Protein AF-A0A2K9NFL4-F1 (afdb_monomer_lite)

Structure (mmCIF, N/CA/C/O backbone):
data_AF-A0A2K9NFL4-F1
#
_entry.id   AF-A0A2K9NFL4-F1
#
loop_
_atom_site.group_PDB
_atom_site.id
_atom_site.type_symbol
_atom_site.label_atom_id
_atom_site.label_alt_id
_atom_site.label_comp_id
_atom_site.label_asym_id
_atom_site.label_entity_id
_atom_site.label_seq_id
_atom_site.pdbx_PDB_ins_code
_atom_site.Cartn_x
_atom_site.Cartn_y
_atom_site.Cartn_z
_atom_site.occupancy
_atom_site.B_iso_or_equiv
_atom_site.auth_seq_id
_atom_site.auth_comp_id
_atom_site.auth_asym_id
_atom_site.auth_atom_id
_atom_site.pdbx_PDB_model_num
ATOM 1 N N . MET A 1 1 ? -10.834 -1.600 -1.214 1.00 86.19 1 MET A N 1
ATOM 2 C CA . MET A 1 1 ? -9.969 -2.648 -1.806 1.00 86.19 1 MET A CA 1
ATOM 3 C C . MET A 1 1 ? -9.780 -2.483 -3.307 1.00 86.19 1 MET A C 1
ATOM 5 O O . MET A 1 1 ? -8.636 -2.495 -3.731 1.00 86.19 1 MET A O 1
ATOM 9 N N . GLY A 1 2 ? -10.843 -2.267 -4.099 1.00 94.31 2 GLY A N 1
ATOM 10 C CA . GLY A 1 2 ? -10.726 -2.120 -5.562 1.00 94.31 2 GLY A CA 1
ATOM 11 C C . GLY A 1 2 ? -9.694 -1.081 -6.021 1.00 94.31 2 GLY A C 1
ATOM 12 O O . GLY A 1 2 ? -8.805 -1.416 -6.790 1.00 94.31 2 GLY A O 1
ATOM 13 N N . VAL A 1 3 ? -9.733 0.141 -5.474 1.00 95.69 3 VAL A N 1
ATOM 14 C CA . VAL A 1 3 ? -8.771 1.205 -5.834 1.00 95.69 3 VAL A CA 1
ATOM 15 C C . VAL A 1 3 ? -7.320 0.795 -5.553 1.00 95.69 3 VAL A C 1
ATOM 17 O O . VAL A 1 3 ? -6.470 0.928 -6.421 1.00 95.69 3 VAL A O 1
ATOM 20 N N . GLN A 1 4 ? -7.031 0.235 -4.375 1.00 96.19 4 GLN A N 1
ATOM 21 C CA . GLN A 1 4 ? -5.679 -0.214 -4.014 1.00 96.19 4 GLN A CA 1
ATOM 22 C C . GLN A 1 4 ? -5.169 -1.320 -4.952 1.00 96.19 4 GLN A C 1
ATOM 24 O O . GLN A 1 4 ? -4.003 -1.303 -5.337 1.00 96.19 4 GLN A O 1
ATOM 29 N N . ALA A 1 5 ? -6.042 -2.252 -5.346 1.00 97.56 5 ALA A N 1
ATOM 30 C CA . ALA A 1 5 ? -5.701 -3.305 -6.298 1.00 97.56 5 ALA A CA 1
ATOM 31 C C . ALA A 1 5 ? -5.395 -2.738 -7.694 1.00 97.56 5 ALA A C 1
ATOM 33 O O . ALA A 1 5 ? -4.414 -3.146 -8.310 1.00 97.56 5 ALA A O 1
ATOM 34 N N . VAL A 1 6 ? -6.181 -1.761 -8.159 1.00 98.12 6 VAL A N 1
ATOM 35 C CA . VAL A 1 6 ? -5.946 -1.066 -9.435 1.00 98.12 6 VAL A CA 1
ATOM 36 C C . VAL A 1 6 ? -4.619 -0.306 -9.414 1.00 98.12 6 VAL A C 1
ATOM 38 O O . VAL A 1 6 ? -3.839 -0.433 -10.353 1.00 98.12 6 VAL A O 1
ATOM 41 N N . LEU A 1 7 ? -4.325 0.428 -8.335 1.00 98.06 7 LEU A N 1
ATOM 42 C CA . LEU A 1 7 ? -3.049 1.135 -8.171 1.00 98.06 7 LEU A CA 1
ATOM 43 C C . LEU A 1 7 ? -1.863 0.161 -8.187 1.00 98.06 7 LEU A C 1
ATOM 45 O O . LEU A 1 7 ? -0.884 0.400 -8.885 1.00 98.06 7 LEU A O 1
ATOM 49 N N . PHE A 1 8 ? -1.964 -0.962 -7.471 1.00 98.12 8 PHE A N 1
ATOM 50 C CA . PHE A 1 8 ? -0.912 -1.977 -7.459 1.00 98.12 8 PHE A CA 1
ATOM 51 C C . PHE A 1 8 ? -0.698 -2.596 -8.846 1.00 98.12 8 PHE A C 1
ATOM 53 O O . PHE A 1 8 ? 0.428 -2.620 -9.334 1.00 98.12 8 PHE A O 1
ATOM 60 N N . ALA A 1 9 ? -1.769 -3.046 -9.505 1.00 98.31 9 ALA A N 1
ATOM 61 C CA . ALA A 1 9 ? -1.687 -3.657 -10.830 1.00 98.31 9 ALA A CA 1
ATOM 62 C C . ALA A 1 9 ? -1.142 -2.678 -11.882 1.00 98.31 9 ALA A C 1
ATOM 64 O O . ALA A 1 9 ? -0.254 -3.038 -12.651 1.00 98.31 9 ALA A O 1
ATOM 65 N N . GLY A 1 10 ? -1.614 -1.427 -11.874 1.00 97.94 10 GLY A N 1
ATOM 66 C CA . GLY A 1 10 ? -1.107 -0.373 -12.753 1.00 97.94 10 GLY A CA 1
ATOM 67 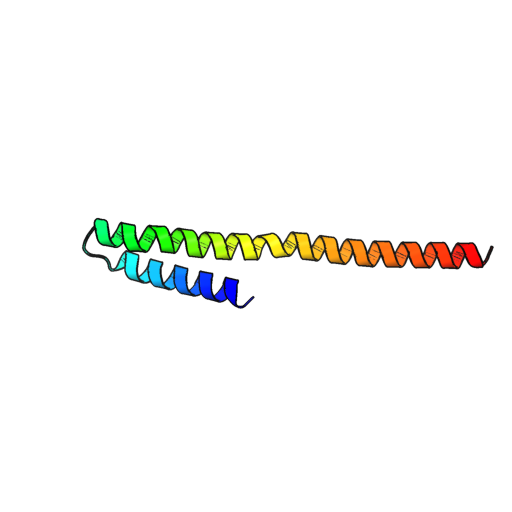C C . GLY A 1 10 ? 0.364 -0.048 -12.489 1.00 97.94 10 GLY A C 1
ATOM 68 O O . GLY A 1 10 ? 1.141 0.090 -13.430 1.00 97.94 10 GLY A O 1
ATOM 69 N N . GLY A 1 11 ? 0.773 0.005 -11.220 1.00 97.38 11 GLY A N 1
ATOM 70 C CA . GLY A 1 11 ? 2.167 0.210 -10.833 1.00 97.38 11 GLY A CA 1
ATOM 71 C C . GLY A 1 11 ? 3.088 -0.917 -11.305 1.00 97.38 11 GLY A C 1
ATOM 72 O O . GLY A 1 11 ? 4.135 -0.642 -11.885 1.00 97.38 11 GLY A O 1
ATOM 73 N N . VAL A 1 12 ? 2.678 -2.180 -11.130 1.00 98.12 12 VAL A N 1
ATOM 74 C CA . VAL A 1 12 ? 3.423 -3.353 -11.627 1.00 98.12 12 VAL A CA 1
ATOM 75 C C . VAL A 1 12 ? 3.515 -3.339 -13.153 1.00 98.12 12 VAL A C 1
ATOM 77 O O . VAL A 1 12 ? 4.580 -3.606 -13.702 1.00 98.12 12 VAL A O 1
ATOM 80 N N . TRP A 1 13 ? 2.429 -2.988 -13.843 1.00 97.88 13 TRP A N 1
ATOM 81 C CA . TRP A 1 13 ? 2.410 -2.896 -15.301 1.00 97.88 13 TRP A CA 1
ATOM 82 C C . TRP A 1 13 ? 3.386 -1.838 -15.834 1.00 97.88 13 TRP A C 1
ATOM 84 O O . TRP A 1 13 ? 4.188 -2.123 -16.721 1.00 97.88 13 TRP A O 1
ATOM 94 N N . LEU A 1 14 ? 3.374 -0.630 -15.262 1.00 96.81 14 LEU A N 1
ATOM 95 C CA . LEU A 1 14 ? 4.314 0.425 -15.650 1.00 96.81 14 LEU A CA 1
ATOM 96 C C . LEU A 1 14 ? 5.762 0.067 -15.296 1.00 96.81 14 LEU A C 1
ATOM 98 O O . LEU A 1 14 ? 6.662 0.349 -16.082 1.00 96.81 14 LEU A O 1
ATOM 102 N N . ALA A 1 15 ? 5.989 -0.600 -14.161 1.00 95.12 15 ALA A N 1
ATOM 103 C CA . ALA A 1 15 ? 7.310 -1.106 -13.796 1.00 95.12 15 ALA A CA 1
ATOM 104 C C . ALA A 1 15 ? 7.806 -2.172 -14.787 1.00 95.12 15 ALA A C 1
ATOM 106 O O . ALA A 1 15 ? 8.982 -2.187 -15.135 1.00 95.12 15 ALA A O 1
ATOM 107 N N . TRP A 1 16 ? 6.919 -3.032 -15.291 1.00 97.19 16 TRP A N 1
ATOM 108 C CA . TRP A 1 16 ? 7.271 -4.001 -16.328 1.00 97.19 16 TRP A CA 1
ATOM 109 C C . TRP A 1 16 ? 7.705 -3.307 -17.625 1.00 97.19 16 TRP A C 1
ATOM 111 O O . TRP A 1 16 ? 8.744 -3.642 -18.191 1.00 97.19 16 TRP A O 1
ATOM 121 N N . LEU A 1 17 ? 6.950 -2.295 -18.064 1.00 94.75 17 LEU A N 1
ATOM 122 C CA . LEU A 1 17 ? 7.292 -1.500 -19.248 1.00 94.75 17 LEU A CA 1
ATOM 123 C C . LEU A 1 17 ? 8.595 -0.707 -19.065 1.00 94.75 17 LEU A C 1
ATOM 125 O O . LEU A 1 17 ? 9.372 -0.590 -20.009 1.00 94.75 17 LEU A O 1
ATOM 129 N N . PHE A 1 18 ? 8.858 -0.205 -17.857 1.00 92.94 18 PHE A N 1
ATOM 130 C CA . PHE A 1 18 ? 10.091 0.500 -17.509 1.00 92.94 18 PHE A CA 1
ATOM 131 C C . PHE A 1 18 ? 11.347 -0.327 -17.815 1.00 92.94 18 PHE A C 1
ATOM 133 O O . PHE A 1 18 ? 12.278 0.191 -18.426 1.00 92.94 18 PHE A O 1
ATOM 140 N N . PHE A 1 19 ? 11.362 -1.615 -17.458 1.00 91.19 19 PHE A N 1
ATOM 141 C CA . PHE A 1 19 ? 12.512 -2.491 -17.722 1.00 91.19 19 PHE A CA 1
ATOM 142 C C . PHE A 1 19 ? 12.716 -2.813 -19.209 1.00 91.19 19 PHE A C 1
ATOM 144 O O . PHE A 1 19 ? 13.802 -3.241 -19.592 1.00 91.19 19 PHE A O 1
ATOM 151 N N . GLY A 1 20 ? 11.694 -2.610 -20.045 1.00 91.44 20 GLY A N 1
ATOM 152 C CA . GLY A 1 20 ? 11.776 -2.775 -21.498 1.00 91.44 20 GLY A CA 1
ATOM 153 C C . GLY A 1 20 ? 12.119 -1.494 -22.266 1.00 91.44 20 GLY A C 1
ATOM 154 O O . GLY A 1 20 ? 12.204 -1.535 -23.492 1.00 91.44 20 GLY A O 1
ATOM 155 N N . ALA A 1 21 ? 12.281 -0.353 -21.590 1.00 92.00 21 ALA A N 1
ATOM 156 C CA . ALA A 1 21 ? 12.510 0.927 -22.253 1.00 92.00 21 ALA A CA 1
ATOM 157 C C . ALA A 1 21 ? 13.945 1.039 -22.807 1.00 92.00 21 ALA A C 1
ATOM 159 O O . ALA A 1 21 ? 14.917 0.902 -22.069 1.00 92.00 21 ALA A O 1
ATOM 160 N N . ALA A 1 22 ? 14.072 1.332 -24.106 1.00 89.19 22 ALA A N 1
ATOM 161 C CA . ALA A 1 22 ? 15.365 1.528 -24.773 1.00 89.19 22 ALA A CA 1
ATOM 162 C C . ALA A 1 22 ? 15.968 2.922 -24.520 1.00 89.19 22 ALA A C 1
ATOM 164 O O . ALA A 1 22 ? 17.186 3.083 -24.497 1.00 89.19 22 ALA A O 1
ATOM 165 N N . GLU A 1 23 ? 15.116 3.929 -24.318 1.00 93.38 23 GLU A N 1
ATOM 166 C CA . GLU A 1 23 ? 15.533 5.304 -24.056 1.00 93.38 23 GLU A CA 1
ATOM 167 C C . GLU A 1 23 ? 15.361 5.683 -22.584 1.00 93.38 23 GLU A C 1
ATOM 169 O O . GLU A 1 23 ? 14.341 5.391 -21.953 1.00 93.38 23 GLU A O 1
ATOM 174 N N . VAL A 1 24 ? 16.339 6.423 -22.054 1.00 91.19 24 VAL A N 1
ATOM 175 C CA . VAL A 1 24 ? 16.347 6.889 -20.657 1.00 91.19 24 VAL A CA 1
ATOM 176 C C . VAL A 1 24 ? 15.141 7.781 -20.349 1.00 91.19 24 VAL A C 1
ATOM 178 O O . VAL A 1 24 ? 14.556 7.677 -19.271 1.00 91.19 24 VAL A O 1
ATOM 181 N N . LEU A 1 25 ? 14.729 8.637 -21.292 1.00 92.94 25 LEU A N 1
ATOM 182 C CA . LEU A 1 25 ? 13.574 9.518 -21.106 1.00 92.94 25 LEU A CA 1
ATOM 183 C C . LEU A 1 25 ? 12.279 8.714 -20.924 1.00 92.94 25 LEU A C 1
ATOM 185 O O . LEU A 1 25 ? 11.514 8.978 -19.996 1.00 92.94 25 LEU A O 1
ATOM 189 N N . THR A 1 26 ? 12.060 7.702 -21.766 1.00 91.31 26 THR A N 1
ATOM 190 C CA . THR A 1 26 ? 10.906 6.799 -21.668 1.00 91.31 26 THR A CA 1
ATOM 191 C C . THR A 1 26 ? 10.938 5.999 -20.371 1.00 91.31 26 THR A C 1
ATOM 193 O O . THR A 1 26 ? 9.908 5.848 -19.714 1.00 91.31 26 THR A O 1
ATOM 196 N N . ALA A 1 27 ? 12.122 5.547 -19.949 1.00 91.31 27 ALA A N 1
ATOM 197 C CA . ALA A 1 27 ? 12.289 4.884 -18.664 1.00 91.31 27 ALA A CA 1
ATOM 198 C C . ALA A 1 27 ? 11.832 5.804 -17.513 1.00 91.31 27 ALA A C 1
ATOM 200 O O . ALA A 1 27 ? 11.014 5.411 -16.689 1.00 91.31 27 ALA A O 1
ATOM 201 N N . ILE A 1 28 ? 12.238 7.073 -17.479 1.00 92.69 28 ILE A N 1
ATOM 202 C CA . ILE A 1 28 ? 11.789 7.998 -16.421 1.00 92.69 28 ILE A CA 1
ATOM 203 C C . ILE A 1 28 ? 10.268 8.215 -16.463 1.00 92.69 28 ILE A C 1
ATOM 205 O O . ILE A 1 28 ? 9.617 8.169 -15.417 1.00 92.69 28 ILE A O 1
ATOM 209 N N . GLN A 1 29 ? 9.690 8.399 -17.655 1.00 94.06 29 GLN A N 1
ATOM 210 C CA . GLN A 1 29 ? 8.246 8.607 -17.833 1.00 94.06 29 GLN A CA 1
ATOM 211 C C . GLN A 1 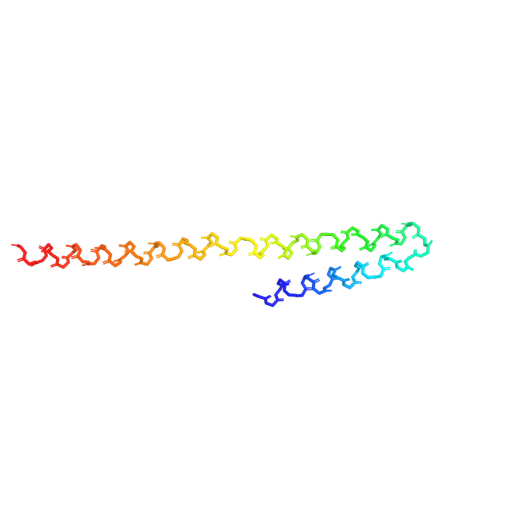29 ? 7.397 7.429 -17.344 1.00 94.06 29 GLN A C 1
ATOM 213 O O . GLN A 1 29 ? 6.265 7.640 -16.919 1.00 94.06 29 GLN A O 1
ATOM 218 N N . LEU A 1 30 ? 7.929 6.206 -17.381 1.00 94.44 30 LEU A N 1
ATOM 219 C CA . LEU A 1 30 ? 7.248 5.003 -16.898 1.00 94.44 30 LEU A CA 1
ATOM 220 C C . LEU A 1 30 ? 7.574 4.704 -15.428 1.00 94.44 30 LEU A C 1
ATOM 222 O O . LEU A 1 30 ? 6.690 4.336 -14.656 1.00 94.44 30 LEU A O 1
ATOM 226 N N . GLY A 1 31 ? 8.829 4.901 -15.021 1.00 93.44 31 GLY A N 1
ATOM 227 C CA . GLY A 1 31 ? 9.331 4.555 -13.693 1.00 93.44 31 GLY A CA 1
ATOM 228 C C . GLY A 1 31 ? 8.797 5.457 -12.581 1.00 93.44 31 GLY A C 1
ATOM 229 O O . GLY A 1 31 ? 8.424 4.961 -11.518 1.00 93.44 31 GLY A O 1
ATOM 230 N N . PHE A 1 32 ? 8.693 6.770 -12.818 1.00 95.56 32 PHE A N 1
ATOM 231 C CA . PHE A 1 32 ? 8.151 7.704 -11.824 1.00 95.56 32 PHE A CA 1
ATOM 232 C C . PHE A 1 32 ? 6.689 7.399 -11.456 1.00 95.56 32 PHE A C 1
ATOM 234 O O . PHE A 1 32 ? 6.404 7.186 -10.274 1.00 95.56 32 PHE A O 1
ATOM 241 N N . PRO A 1 33 ? 5.748 7.314 -12.417 1.00 96.81 33 PRO A N 1
ATOM 242 C CA . PRO A 1 33 ? 4.373 6.952 -12.096 1.00 96.81 33 PRO A CA 1
ATOM 243 C C . PRO A 1 33 ? 4.257 5.517 -11.570 1.00 96.81 33 PRO A C 1
ATOM 245 O O . PRO A 1 33 ? 3.452 5.293 -10.669 1.00 96.81 33 PRO A O 1
ATOM 248 N N . ALA A 1 34 ? 5.081 4.565 -12.034 1.00 97.38 34 ALA A N 1
ATOM 249 C CA . ALA A 1 34 ? 5.122 3.220 -11.453 1.00 97.38 34 ALA A CA 1
ATOM 250 C C . ALA A 1 34 ? 5.414 3.262 -9.945 1.00 97.38 34 ALA A C 1
ATOM 252 O O . ALA A 1 34 ? 4.668 2.686 -9.149 1.00 97.38 34 ALA A O 1
ATOM 253 N N . ALA A 1 35 ? 6.455 3.997 -9.542 1.00 97.31 35 ALA A N 1
ATOM 254 C CA . ALA A 1 35 ? 6.824 4.154 -8.140 1.00 97.31 35 ALA A CA 1
ATOM 255 C C . ALA A 1 35 ? 5.705 4.820 -7.327 1.00 97.31 35 ALA A C 1
ATOM 257 O O . ALA A 1 35 ? 5.355 4.327 -6.256 1.00 97.31 35 ALA A O 1
ATOM 258 N N . VAL A 1 36 ? 5.095 5.891 -7.847 1.00 97.69 36 VAL A N 1
ATOM 259 C CA . VAL A 1 36 ? 3.983 6.588 -7.176 1.00 97.69 36 VAL A CA 1
ATOM 260 C C . VAL A 1 36 ? 2.791 5.654 -6.959 1.00 97.69 36 VAL A C 1
ATOM 262 O O . VAL A 1 36 ? 2.255 5.597 -5.853 1.00 97.69 36 VAL A O 1
ATOM 265 N N . LEU A 1 37 ? 2.392 4.890 -7.979 1.00 98.19 37 LEU A N 1
ATOM 266 C CA . LEU A 1 37 ? 1.265 3.960 -7.886 1.00 98.19 37 LEU A CA 1
ATOM 267 C C . LEU A 1 37 ? 1.524 2.839 -6.871 1.00 98.19 37 LEU A C 1
ATOM 269 O O . LEU A 1 37 ? 0.656 2.540 -6.046 1.00 98.19 37 LEU A O 1
ATOM 273 N N . LEU A 1 38 ? 2.724 2.251 -6.889 1.00 98.06 38 LEU A N 1
ATOM 274 C CA . LEU A 1 38 ? 3.109 1.196 -5.950 1.00 98.06 38 LEU A CA 1
ATOM 275 C C . LEU A 1 38 ? 3.197 1.717 -4.511 1.00 98.06 38 LEU A C 1
ATOM 277 O O . LEU A 1 38 ? 2.680 1.073 -3.596 1.00 98.06 38 LEU A O 1
ATOM 281 N N . LEU A 1 39 ? 3.788 2.897 -4.306 1.00 98.25 39 LEU A N 1
ATOM 282 C CA . LEU A 1 39 ? 3.856 3.534 -2.991 1.00 98.25 39 LEU A CA 1
ATOM 283 C C . LEU A 1 39 ? 2.463 3.889 -2.470 1.00 98.25 39 LEU A C 1
ATOM 285 O O . LEU A 1 39 ? 2.158 3.597 -1.316 1.00 98.25 39 LEU A O 1
ATOM 289 N N . ALA A 1 40 ? 1.584 4.443 -3.308 1.00 98.00 40 ALA A N 1
ATOM 290 C CA . ALA A 1 40 ? 0.208 4.737 -2.921 1.00 98.00 40 ALA A CA 1
ATOM 291 C C . ALA A 1 40 ? -0.548 3.462 -2.512 1.00 98.00 40 ALA A C 1
ATOM 293 O O . ALA A 1 40 ? -1.197 3.428 -1.463 1.00 98.00 40 ALA A O 1
ATOM 294 N N . ALA A 1 41 ? -0.422 2.384 -3.293 1.00 98.12 41 ALA A N 1
ATOM 295 C CA . ALA A 1 41 ? -1.025 1.095 -2.964 1.00 98.12 41 ALA A CA 1
ATOM 296 C C . ALA A 1 41 ? -0.499 0.524 -1.635 1.00 98.12 41 ALA A C 1
ATOM 298 O O . ALA A 1 41 ? -1.277 -0.028 -0.850 1.00 98.12 41 ALA A O 1
ATOM 299 N N . LEU A 1 42 ? 0.802 0.674 -1.369 1.00 97.44 42 LEU A N 1
ATOM 300 C CA . LEU A 1 42 ? 1.440 0.233 -0.131 1.00 97.44 42 LEU A CA 1
ATOM 301 C C . LEU A 1 42 ? 0.975 1.053 1.078 1.00 97.44 42 LEU A C 1
ATOM 303 O O . LEU A 1 42 ? 0.581 0.470 2.086 1.00 97.44 42 LEU A O 1
ATOM 307 N N . ILE A 1 43 ? 0.959 2.384 0.973 1.00 97.44 43 ILE A N 1
ATOM 308 C CA . ILE A 1 43 ? 0.493 3.285 2.039 1.00 97.44 43 ILE A CA 1
ATOM 309 C C . ILE A 1 43 ? -0.943 2.937 2.432 1.00 97.44 43 ILE A C 1
ATOM 311 O O . ILE A 1 43 ? -1.243 2.793 3.618 1.00 97.44 43 ILE A O 1
ATOM 315 N N . ILE A 1 44 ? -1.819 2.730 1.443 1.00 95.81 44 ILE A N 1
ATOM 316 C CA . ILE A 1 44 ? -3.202 2.314 1.693 1.00 95.81 44 ILE A CA 1
ATOM 317 C C . ILE A 1 44 ? -3.236 0.964 2.415 1.00 95.81 44 ILE A C 1
ATOM 319 O O . ILE A 1 44 ? -3.991 0.810 3.366 1.00 95.81 44 ILE A O 1
ATOM 323 N N . LYS A 1 45 ? -2.428 -0.019 1.999 1.00 94.62 45 LYS A N 1
ATOM 324 C CA . LYS A 1 45 ? -2.403 -1.342 2.642 1.00 94.62 45 LYS A CA 1
ATOM 325 C C . LYS A 1 45 ? -1.967 -1.261 4.105 1.00 94.62 45 LYS A C 1
ATOM 327 O O . LYS A 1 45 ? -2.565 -1.924 4.952 1.00 94.62 45 LYS A O 1
ATOM 332 N N . LEU A 1 46 ? -0.942 -0.461 4.394 1.00 96.00 46 LEU A N 1
ATOM 333 C CA . LEU A 1 46 ? -0.372 -0.325 5.733 1.00 96.00 46 LEU A CA 1
ATOM 334 C C . LEU A 1 46 ? -1.277 0.475 6.677 1.00 96.00 46 LEU A C 1
ATOM 336 O O . LEU A 1 46 ? -1.364 0.140 7.856 1.00 96.00 46 LEU A O 1
ATOM 340 N N . SER A 1 47 ? -2.016 1.467 6.174 1.00 94.31 47 SER A N 1
ATOM 341 C CA . SER A 1 47 ? -2.941 2.258 6.999 1.00 94.31 47 SER A CA 1
ATOM 342 C C . SER A 1 47 ? -4.152 1.461 7.504 1.00 94.31 47 SER A C 1
ATOM 344 O O . SER A 1 47 ? -4.782 1.844 8.492 1.00 94.31 47 SER A O 1
ATOM 346 N N . MET A 1 48 ? -4.458 0.314 6.889 1.00 91.31 48 MET A N 1
ATOM 347 C CA . MET A 1 48 ? -5.577 -0.537 7.306 1.00 91.31 48 MET A CA 1
ATOM 348 C C . MET A 1 48 ? -5.362 -1.212 8.659 1.00 91.31 48 MET A C 1
ATOM 350 O O . MET A 1 48 ? -6.329 -1.411 9.393 1.00 91.31 48 MET A O 1
ATOM 354 N N . GLY A 1 49 ? -4.120 -1.577 8.993 1.00 92.56 49 GLY A N 1
ATOM 355 C CA . GLY A 1 49 ? -3.800 -2.239 10.260 1.00 92.56 49 GLY A CA 1
ATOM 356 C C . GLY A 1 49 ? -4.234 -1.396 11.463 1.00 92.56 49 GLY A C 1
ATOM 357 O O . GLY A 1 49 ? -5.092 -1.842 12.228 1.00 92.56 49 GLY A O 1
ATOM 358 N N . PRO A 1 50 ? -3.728 -0.156 11.603 1.00 92.25 50 PRO A N 1
ATOM 359 C CA . PRO A 1 50 ? -4.127 0.752 12.675 1.00 92.25 50 PRO A CA 1
ATOM 360 C C . PRO A 1 50 ? -5.641 0.962 12.758 1.00 92.25 50 PRO A C 1
ATOM 362 O O . PRO A 1 50 ? -6.208 0.839 13.838 1.00 92.25 50 PRO A O 1
ATOM 365 N N . ALA A 1 51 ? -6.316 1.180 11.624 1.00 91.75 51 ALA A N 1
ATOM 366 C CA . ALA A 1 51 ? -7.766 1.376 11.601 1.00 91.75 51 ALA A CA 1
ATOM 367 C C . ALA A 1 51 ? -8.537 0.156 12.144 1.00 91.75 51 ALA A C 1
ATOM 369 O O . ALA A 1 51 ? -9.500 0.305 12.900 1.00 91.75 51 ALA A O 1
ATOM 370 N N . LEU A 1 52 ? -8.099 -1.062 11.807 1.00 94.12 52 LEU A N 1
ATOM 371 C CA . LEU A 1 52 ? -8.681 -2.293 12.346 1.00 94.12 52 LEU A CA 1
ATOM 372 C C . LEU A 1 52 ? -8.450 -2.422 13.854 1.00 94.12 52 LEU A C 1
ATOM 374 O O . LEU A 1 52 ? -9.371 -2.807 14.577 1.00 94.12 52 LEU A O 1
ATOM 378 N N . HIS A 1 53 ? -7.251 -2.086 14.336 1.00 96.06 53 HIS A N 1
ATOM 379 C CA . HIS A 1 53 ? -6.950 -2.088 15.767 1.00 96.06 53 HIS A CA 1
ATOM 380 C C . HIS A 1 53 ? -7.815 -1.078 16.525 1.00 96.06 53 HIS A C 1
ATOM 382 O O . HIS A 1 53 ? -8.425 -1.450 17.526 1.00 96.06 53 HIS A O 1
ATOM 388 N N . THR A 1 54 ? -7.951 0.151 16.022 1.00 95.94 54 THR A N 1
ATOM 389 C CA . THR A 1 54 ? -8.803 1.186 16.626 1.00 95.94 54 THR A CA 1
ATOM 390 C C . THR A 1 54 ? -10.266 0.755 16.691 1.00 95.94 54 THR A C 1
ATOM 392 O O . THR A 1 54 ? -10.891 0.885 17.741 1.00 95.94 54 THR A O 1
ATOM 395 N N . ASN A 1 55 ? -10.811 0.186 15.611 1.00 96.00 55 ASN A N 1
ATOM 396 C CA . ASN A 1 55 ? -12.199 -0.281 15.588 1.00 96.00 55 ASN A CA 1
ATOM 397 C C . ASN A 1 55 ? -12.456 -1.392 16.613 1.00 96.00 55 ASN A C 1
ATOM 399 O O . ASN A 1 55 ? -13.469 -1.359 17.310 1.00 96.00 55 ASN A O 1
ATOM 403 N N . ARG A 1 56 ? -11.531 -2.353 16.736 1.00 96.12 56 ARG A N 1
ATOM 404 C CA . ARG A 1 56 ? -11.620 -3.412 17.753 1.00 96.12 56 ARG A CA 1
ATOM 405 C C . ARG A 1 56 ? -11.568 -2.833 19.162 1.00 96.12 56 ARG A C 1
ATOM 407 O O . ARG A 1 56 ? -12.402 -3.182 19.988 1.00 96.12 56 ARG A O 1
ATOM 414 N N . LEU A 1 57 ? -10.640 -1.911 19.416 1.00 97.38 57 LEU A N 1
ATOM 415 C CA . LEU A 1 57 ? -10.507 -1.263 20.721 1.00 97.38 57 LEU A CA 1
ATOM 416 C C . LEU A 1 57 ? -11.800 -0.521 21.100 1.00 97.38 57 LEU A C 1
ATOM 418 O O . LEU A 1 57 ? -12.301 -0.674 22.208 1.00 97.38 57 LEU A O 1
ATOM 422 N N . MET A 1 58 ? -12.395 0.212 20.157 1.00 97.56 58 MET A N 1
ATOM 423 C CA . MET A 1 58 ? -13.649 0.937 20.378 1.00 97.56 58 MET A CA 1
ATOM 424 C C . MET A 1 58 ? -14.825 0.002 20.703 1.00 97.56 58 MET A C 1
ATOM 426 O O . MET A 1 58 ? -15.644 0.306 21.568 1.00 97.56 58 MET A O 1
ATOM 430 N N . GLN A 1 59 ? -14.911 -1.148 20.029 1.00 97.88 59 GLN A N 1
ATOM 431 C CA . GLN A 1 59 ? -15.941 -2.153 20.308 1.00 97.88 59 GLN A CA 1
ATOM 432 C C . GLN A 1 59 ? -15.790 -2.756 21.708 1.00 97.88 59 GLN A C 1
ATOM 434 O O . GLN A 1 59 ? -16.788 -2.910 22.413 1.00 97.88 59 GLN A O 1
ATOM 439 N N . GLU A 1 60 ? -14.559 -3.055 22.126 1.00 97.69 60 GLU A N 1
ATOM 440 C CA . GLU A 1 60 ? -14.292 -3.586 23.465 1.00 97.69 60 GLU A CA 1
ATOM 441 C C . GLU A 1 60 ? -14.545 -2.545 24.562 1.00 97.69 60 GLU A C 1
ATOM 443 O O . GLU A 1 60 ? -15.182 -2.862 25.566 1.00 97.69 60 GLU A O 1
ATOM 448 N N . LEU A 1 61 ? -14.161 -1.281 24.351 1.00 97.75 61 LEU A N 1
ATOM 449 C CA . LEU A 1 61 ? -14.501 -0.194 25.276 1.00 97.75 61 LEU A CA 1
ATOM 450 C C . LEU A 1 61 ? -16.014 -0.065 25.450 1.00 97.75 61 LEU A C 1
ATOM 452 O O . LEU A 1 61 ? -16.509 -0.057 26.574 1.00 97.75 61 LEU A O 1
ATOM 456 N N . LYS A 1 62 ? -16.763 -0.068 24.345 1.00 97.88 62 LYS A N 1
ATOM 457 C CA . LYS A 1 62 ? -18.224 0.021 24.393 1.00 97.88 62 LYS A CA 1
ATOM 458 C C . LYS A 1 62 ? -18.861 -1.174 25.109 1.00 97.88 62 LYS A C 1
ATOM 460 O O . LYS A 1 62 ? -19.855 -1.012 25.815 1.0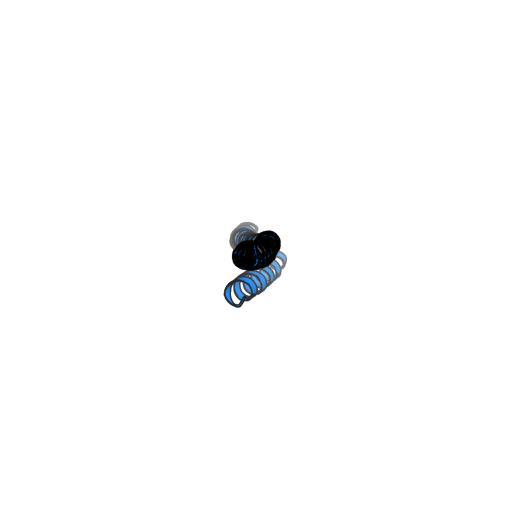0 97.88 62 LYS A O 1
ATOM 465 N N . ARG A 1 63 ? -18.292 -2.377 24.971 1.00 97.75 63 ARG A N 1
ATOM 466 C CA . ARG A 1 63 ? -18.726 -3.566 25.724 1.00 97.75 63 ARG A CA 1
ATOM 467 C C . ARG A 1 63 ? -18.514 -3.375 27.230 1.00 97.75 63 ARG A C 1
ATOM 469 O O . ARG A 1 63 ? -19.421 -3.684 28.001 1.00 97.75 63 ARG A O 1
ATOM 476 N N . ILE A 1 64 ? -17.358 -2.852 27.639 1.00 97.69 64 ILE A N 1
ATOM 477 C CA . ILE A 1 64 ? -17.042 -2.572 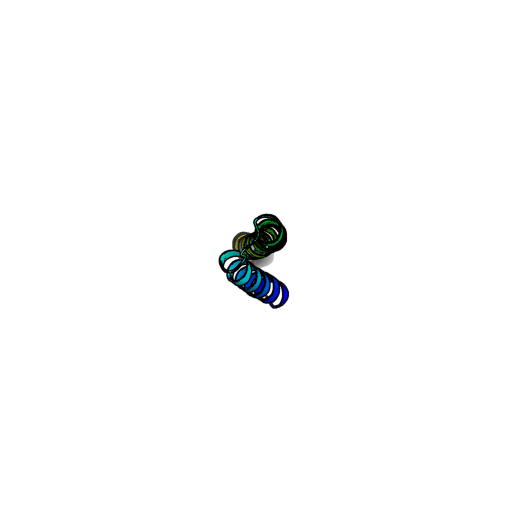29.049 1.00 97.69 64 ILE A CA 1
ATOM 478 C C . ILE A 1 64 ? -17.980 -1.495 29.613 1.00 97.69 64 ILE A C 1
ATOM 480 O O . ILE A 1 64 ? -18.549 -1.685 30.687 1.00 97.69 64 ILE A O 1
ATOM 484 N N . GLU A 1 65 ? -18.212 -0.405 28.878 1.00 97.75 65 GLU A N 1
ATOM 485 C CA . GLU A 1 65 ? -19.143 0.662 29.276 1.00 97.75 65 GLU A CA 1
ATOM 486 C C . GLU A 1 65 ? -20.556 0.123 29.545 1.00 97.75 65 GLU A C 1
ATOM 488 O O . GLU A 1 65 ? -21.171 0.457 30.560 1.00 97.75 65 GLU A O 1
ATOM 493 N N . LEU A 1 66 ? -21.053 -0.767 28.680 1.00 97.44 66 LEU A N 1
ATOM 494 C CA . LEU A 1 66 ? -22.357 -1.411 28.856 1.00 97.44 66 LEU A CA 1
ATOM 495 C C . LEU A 1 66 ? -22.399 -2.323 30.089 1.00 97.44 66 LEU A C 1
ATOM 497 O O . LEU A 1 66 ? -23.387 -2.315 30.825 1.00 97.44 66 LEU A O 1
ATOM 501 N N . GLN A 1 67 ? -21.334 -3.088 30.347 1.00 96.94 67 GLN A N 1
ATOM 502 C CA . GLN A 1 67 ? -21.245 -3.928 31.545 1.00 96.94 67 GLN A CA 1
ATOM 503 C C . GLN A 1 67 ? -21.264 -3.079 32.821 1.00 96.94 67 GLN A C 1
ATOM 505 O O . GLN A 1 67 ? -22.046 -3.368 33.727 1.00 96.94 67 GLN A O 1
ATOM 510 N N . ILE A 1 68 ? -20.490 -1.992 32.869 1.00 97.25 68 ILE A N 1
ATOM 511 C CA . ILE A 1 68 ? -20.459 -1.067 34.012 1.00 97.25 68 ILE A CA 1
ATOM 512 C C . ILE A 1 68 ? -21.833 -0.422 34.233 1.00 97.25 68 ILE A C 1
ATOM 514 O O . ILE A 1 68 ? -22.316 -0.383 35.365 1.00 97.25 68 ILE A O 1
ATOM 518 N N . ALA A 1 69 ? -22.499 0.034 33.169 1.00 96.38 69 ALA A N 1
ATOM 519 C CA . ALA A 1 69 ? -23.847 0.593 33.265 1.00 96.38 69 ALA A CA 1
ATOM 520 C C . ALA A 1 69 ? -24.858 -0.427 33.822 1.00 96.38 69 ALA A C 1
ATOM 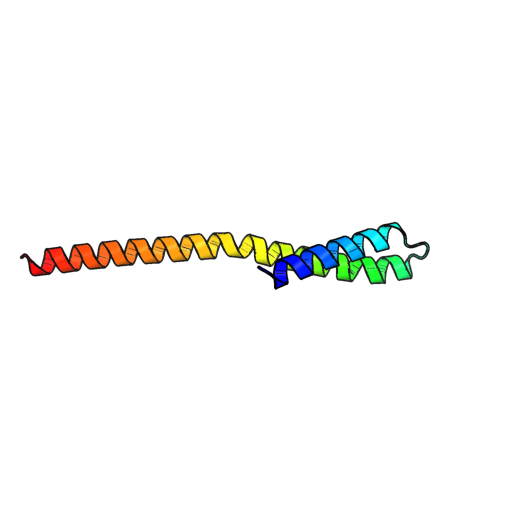522 O O . ALA A 1 69 ? -25.670 -0.082 34.682 1.00 96.38 69 ALA A O 1
ATOM 523 N N . SER A 1 70 ? -24.770 -1.691 33.389 1.00 95.81 70 SER A N 1
ATOM 524 C CA . SER A 1 70 ? -25.630 -2.771 33.888 1.00 95.81 70 SER A CA 1
ATOM 525 C C . SER A 1 70 ? -25.371 -3.114 35.359 1.00 95.81 70 SER A C 1
ATOM 527 O O . SER A 1 70 ? -26.315 -3.391 36.096 1.00 95.81 70 SER A O 1
ATOM 529 N N . LEU A 1 71 ? -24.111 -3.055 35.809 1.00 95.19 71 LEU A N 1
ATOM 530 C CA . LEU A 1 71 ? -23.749 -3.242 37.216 1.00 95.19 71 LEU A CA 1
ATOM 531 C C . LEU A 1 71 ? -24.285 -2.093 38.071 1.00 95.19 71 LEU A C 1
ATOM 533 O O . LEU A 1 71 ? -24.841 -2.337 39.135 1.00 95.19 71 LEU A O 1
ATOM 537 N N . ARG A 1 72 ? -24.189 -0.854 37.576 1.00 91.75 72 ARG A N 1
ATOM 538 C CA . ARG A 1 72 ? -24.702 0.335 38.266 1.00 91.75 72 ARG A CA 1
ATOM 539 C C . ARG A 1 72 ? -26.223 0.328 38.430 1.00 91.75 72 ARG A C 1
ATOM 541 O O . ARG A 1 72 ? -26.702 0.854 39.418 1.00 91.75 72 ARG A O 1
ATOM 548 N N . GLN A 1 73 ? -26.978 -0.243 37.491 1.00 86.75 73 GLN A N 1
ATOM 549 C CA . GLN A 1 73 ? -28.437 -0.378 37.622 1.00 86.75 73 GLN A CA 1
ATOM 550 C C . GLN A 1 73 ? -28.875 -1.448 38.635 1.00 86.75 73 GLN A C 1
ATOM 552 O O . GLN A 1 73 ? -30.040 -1.465 39.022 1.00 86.75 73 GLN A O 1
ATOM 557 N N . ARG A 1 74 ? -27.983 -2.371 39.016 1.00 70.88 74 ARG A N 1
ATOM 558 C CA . ARG A 1 74 ? -28.280 -3.452 39.972 1.00 70.88 74 ARG A CA 1
ATOM 559 C C . ARG A 1 74 ? -27.992 -3.083 41.430 1.00 70.88 74 ARG A C 1
ATOM 561 O O . ARG A 1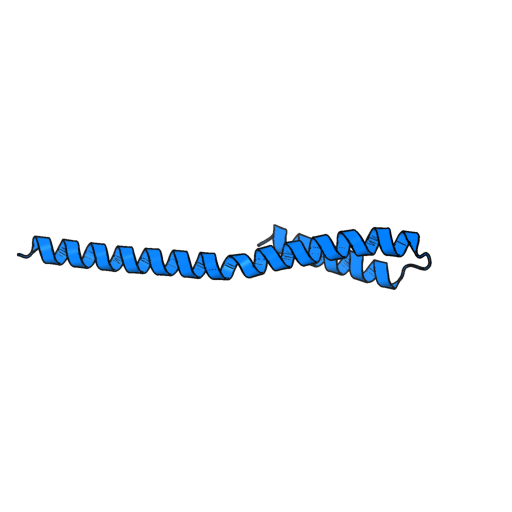 74 ? -28.397 -3.844 42.304 1.00 70.88 74 ARG A O 1
ATOM 568 N N . VAL A 1 75 ? -27.275 -1.985 41.669 1.00 59.78 75 VAL A N 1
ATOM 569 C CA . VAL A 1 75 ? -26.960 -1.426 42.996 1.00 59.78 75 VAL A CA 1
ATOM 570 C C . VAL A 1 75 ? -27.931 -0.295 43.291 1.00 59.78 75 VAL A C 1
ATOM 572 O O . VAL A 1 75 ? -28.438 -0.257 44.430 1.00 59.78 75 VAL A O 1
#

Foldseek 3Di:
DVQLVVLLVQLVVLVVVLVVDPDPVSNCVSNVSSVVSNVVSVVVVVVVVVVVVVVVVVVVVVVVVVVVVVVVVVD

Sequence (75 aa):
MGVQAVLFAGGVWLAWLFFGAAEVLTAIQLGFPAAVLLLAALIIKLSMGPALHTNRLMQELKRIELQIASLRQRV

InterPro domains:
  IPR046659 Protein of unknown function DUF6768 [PF20556] (3-74)

pLDDT: mean 94.58, std 5.65, range [59.78, 98.31]

Organism: NCBI:txid1612173

Radius of gyration: 23.03 Å; chains: 1; bounding box: 45×14×68 Å

Secondary structure (DSSP, 8-state):
-HHHHHHHHHHHHHHHHHHT-SSHHHHHHHHHHHHHHHHHHHHHHHHHHHHHHHHHHHHHHHHHHHHHHHHHHH-